Protein AF-A0A9E2X361-F1 (afdb_monomer_lite)

Secondary structure (DSSP, 8-state):
-----EEE--SSTTS---HHHHHHHHHTT-SEEEEEEE-STTTTHHHHHT--SS-HHHHHHHHHHHHHHHHHHT-EEEEEEEEET--HHHHHHHHHHHHHHHHHTT----------B--HHHHHHHHHTT---PPTTSPPP-HHHHHH-S--B----

pLDDT: mean 93.72, std 4.22, range [65.56, 98.44]

Sequence (157 aa):
MKTFPLVSATGMLGSGFRADSLDKAVSLGARVIGCDAGSTDPGPGPLATGTCMFSAAAVKRDTEIMMTRAAKGGIRRIIGSSGTSGSDAGLAWMVDIVREIAREQDLDLKLAVIHSELSREIVRQHLCEGRARALPPSAPLSDADIDAATHIVGMMG

Foldseek 3Di:
DDDAAAEEQEQAQLPDDDLVVLVVCLVVPHQEYEYENADCVVPCVCVLVVAAPHDLVSNLVSLLSRQVSCQVSVHHYYYWAFRHHQAPSRQVSNVVSNVVSCVVVVHDDDDDGDHFWDQLVVVVVCVVVVNDFDDPPDDTDDSVNSVPDSTDGDHTD

Radius of gyration: 17.84 Å; chains: 1; bounding box: 48×26×49 Å

Structure (mmCIF, N/CA/C/O backbone):
data_AF-A0A9E2X361-F1
#
_entry.id   AF-A0A9E2X361-F1
#
loop_
_atom_site.group_PDB
_atom_site.id
_atom_site.type_symbol
_atom_site.label_atom_id
_atom_site.label_alt_id
_atom_site.label_comp_id
_atom_site.label_asym_id
_atom_site.label_entity_id
_atom_site.label_seq_id
_atom_site.pdbx_PDB_ins_code
_atom_site.Cartn_x
_atom_site.Cartn_y
_atom_site.Cartn_z
_atom_site.occupancy
_atom_site.B_iso_or_equiv
_atom_site.auth_seq_id
_atom_site.auth_comp_id
_atom_site.auth_asym_id
_atom_site.auth_atom_id
_atom_site.pdbx_PDB_model_num
ATOM 1 N N . MET A 1 1 ? -32.646 -3.815 -3.778 1.00 74.12 1 MET A N 1
ATOM 2 C CA . MET A 1 1 ? -31.197 -4.092 -3.926 1.00 74.12 1 MET A CA 1
ATOM 3 C C . MET A 1 1 ? -30.525 -3.815 -2.583 1.00 74.12 1 MET A C 1
ATOM 5 O O . MET A 1 1 ? -30.878 -2.813 -1.977 1.00 74.12 1 MET A O 1
ATOM 9 N N . LYS A 1 2 ? -29.642 -4.685 -2.067 1.00 82.50 2 LYS A N 1
ATOM 10 C CA . LYS A 1 2 ? -28.881 -4.385 -0.834 1.00 82.50 2 LYS A CA 1
ATOM 11 C C . LYS A 1 2 ? -27.704 -3.470 -1.189 1.00 82.50 2 LYS A C 1
ATOM 13 O O . LYS A 1 2 ? -27.004 -3.752 -2.155 1.00 82.50 2 LYS A O 1
ATOM 18 N N . THR A 1 3 ? -27.511 -2.387 -0.443 1.00 90.88 3 THR A N 1
ATOM 19 C CA . THR A 1 3 ? -26.372 -1.474 -0.619 1.00 90.88 3 THR A CA 1
ATOM 20 C C . THR A 1 3 ? -25.112 -2.049 0.035 1.00 90.88 3 THR A C 1
ATOM 22 O O . THR A 1 3 ? -25.195 -2.810 1.002 1.00 90.88 3 THR A O 1
ATOM 25 N N . PHE A 1 4 ? -23.936 -1.690 -0.487 1.00 92.69 4 PHE A N 1
ATOM 26 C CA . PHE A 1 4 ? -22.637 -2.049 0.090 1.00 92.69 4 PHE A CA 1
ATOM 27 C C . PHE A 1 4 ? -21.766 -0.788 0.220 1.00 92.69 4 PHE A C 1
ATOM 29 O O . PHE A 1 4 ? -20.965 -0.506 -0.667 1.00 92.69 4 PHE A O 1
ATOM 36 N N . PRO A 1 5 ? -21.971 0.032 1.268 1.00 94.62 5 PRO A N 1
ATOM 37 C CA . PRO A 1 5 ? -21.265 1.303 1.406 1.00 94.62 5 PRO A CA 1
ATOM 38 C C . PRO A 1 5 ? -19.762 1.101 1.639 1.00 94.62 5 PRO A C 1
ATOM 40 O O . PRO A 1 5 ? -19.369 0.315 2.503 1.00 94.62 5 PRO A O 1
ATOM 43 N N . LEU A 1 6 ? -18.926 1.837 0.909 1.00 95.12 6 LEU A N 1
ATOM 44 C CA . LEU A 1 6 ? -17.477 1.899 1.116 1.00 95.12 6 LEU A CA 1
ATOM 45 C C . LEU A 1 6 ? -17.074 3.328 1.481 1.00 95.12 6 LEU A C 1
ATOM 47 O O . LEU A 1 6 ? -17.745 4.282 1.088 1.00 95.12 6 LEU A O 1
ATOM 51 N N . VAL A 1 7 ? -15.965 3.473 2.198 1.00 95.69 7 VAL A N 1
ATOM 52 C CA . VAL A 1 7 ? -15.323 4.769 2.435 1.00 95.69 7 VAL A CA 1
ATOM 53 C C . VAL A 1 7 ? -13.862 4.699 2.011 1.00 95.69 7 VAL A C 1
ATOM 55 O O . VAL A 1 7 ? -13.170 3.742 2.351 1.00 95.69 7 VAL A O 1
ATOM 58 N N . SER A 1 8 ? -13.403 5.713 1.278 1.00 94.62 8 SER A N 1
ATOM 59 C CA . SER A 1 8 ? -11.976 5.960 1.074 1.00 94.62 8 SER A CA 1
ATOM 60 C C . SER A 1 8 ? -11.482 6.864 2.201 1.00 94.62 8 SER A C 1
ATOM 62 O O . SER A 1 8 ? -11.997 7.968 2.374 1.00 94.62 8 SER A O 1
ATOM 64 N N . ALA A 1 9 ? -10.550 6.372 3.015 1.00 94.56 9 ALA A N 1
ATOM 65 C CA . ALA A 1 9 ? -9.992 7.105 4.147 1.00 94.56 9 ALA A CA 1
ATOM 66 C C . ALA A 1 9 ? -9.103 8.264 3.681 1.00 94.56 9 ALA A C 1
ATOM 68 O O . ALA A 1 9 ? -9.165 9.359 4.234 1.00 94.56 9 ALA A O 1
ATOM 69 N N . THR A 1 10 ? -8.294 8.009 2.653 1.00 92.44 10 THR A N 1
ATOM 70 C CA . THR A 1 10 ? -7.421 8.983 2.001 1.00 92.44 10 THR A CA 1
ATOM 71 C C . THR A 1 10 ? -7.061 8.497 0.595 1.00 92.44 10 THR A C 1
ATOM 73 O O . THR A 1 10 ? -7.081 7.293 0.323 1.00 92.44 10 THR A O 1
ATOM 76 N N . GLY A 1 11 ? -6.744 9.444 -0.290 1.00 89.06 11 GLY A N 1
ATOM 77 C CA . GLY A 1 11 ? -6.166 9.165 -1.605 1.00 89.06 11 GLY A CA 1
ATOM 78 C C . GLY A 1 11 ? -4.660 8.904 -1.562 1.00 89.06 11 GLY A C 1
ATOM 79 O O . GLY A 1 11 ? -4.107 8.492 -2.567 1.00 89.06 11 GLY A O 1
ATOM 80 N N . MET A 1 12 ? -3.996 9.144 -0.426 1.00 89.69 12 MET A N 1
ATOM 81 C CA . MET A 1 12 ? -2.593 8.778 -0.248 1.00 89.69 12 MET A CA 1
ATOM 82 C C . MET A 1 12 ? -2.275 8.540 1.228 1.00 89.69 12 MET A C 1
ATOM 84 O O . MET A 1 12 ? -2.334 9.447 2.059 1.00 89.69 12 MET A O 1
ATOM 88 N N . LEU A 1 13 ? -1.963 7.300 1.582 1.00 93.44 13 LEU A N 1
ATOM 89 C CA . LEU A 1 13 ? -1.671 6.917 2.958 1.00 93.44 13 LEU A CA 1
ATOM 90 C C . LEU A 1 13 ? -0.423 7.643 3.483 1.00 93.44 13 LEU A C 1
ATOM 92 O O . LEU A 1 13 ? 0.639 7.583 2.868 1.00 93.44 13 LEU A O 1
ATOM 96 N N . GLY A 1 14 ? -0.548 8.315 4.629 1.00 94.50 14 GLY A N 1
ATOM 97 C CA . GLY A 1 14 ? 0.488 9.186 5.187 1.00 94.50 14 GLY A CA 1
ATOM 98 C C . GLY A 1 14 ? 0.239 10.679 4.947 1.00 94.50 14 GLY A C 1
ATOM 99 O O . GLY A 1 14 ? 0.872 11.500 5.610 1.00 94.50 14 GLY A O 1
ATOM 100 N N . SER A 1 15 ? -0.709 11.054 4.077 1.00 93.81 15 SER A N 1
ATOM 101 C CA . SER A 1 15 ? -1.114 12.457 3.897 1.00 93.81 15 SER A CA 1
ATOM 102 C C . SER A 1 15 ? -1.945 12.999 5.066 1.00 93.81 15 SER A C 1
ATOM 104 O O . SER A 1 15 ? -2.108 14.212 5.197 1.00 93.81 15 SER A O 1
ATOM 106 N N . GLY A 1 16 ? -2.499 12.116 5.903 1.00 94.31 16 GLY A N 1
ATOM 107 C CA . GLY A 1 16 ? -3.374 12.467 7.009 1.00 94.31 16 GLY A CA 1
ATOM 108 C C . GLY A 1 16 ? -4.846 12.612 6.621 1.00 94.31 16 GLY A C 1
ATOM 109 O O . GLY A 1 16 ? -5.209 13.036 5.524 1.00 94.31 16 GLY A O 1
ATOM 110 N N . PHE A 1 17 ? -5.713 12.298 7.583 1.00 95.19 17 PHE A N 1
ATOM 111 C CA . PHE A 1 17 ? -7.152 12.559 7.544 1.00 95.19 17 PHE A CA 1
ATOM 112 C C . PHE A 1 17 ? -7.712 12.710 8.970 1.00 95.19 17 PHE A C 1
ATOM 114 O O . PHE A 1 17 ? -7.045 12.431 9.973 1.00 95.19 17 PHE A O 1
ATOM 121 N N . ARG A 1 18 ? -8.959 13.182 9.085 1.00 95.62 18 ARG A N 1
ATOM 122 C CA . ARG A 1 18 ? -9.647 13.314 10.379 1.00 95.62 18 ARG A CA 1
ATOM 123 C C . ARG A 1 18 ? -10.212 11.965 10.820 1.00 95.62 18 ARG A C 1
ATOM 125 O O . ARG A 1 18 ? -11.027 11.388 10.105 1.00 95.62 18 ARG A O 1
ATOM 132 N N . ALA A 1 19 ? -9.861 11.507 12.020 1.00 95.50 19 ALA A N 1
ATOM 133 C CA . ALA A 1 19 ? -10.401 10.264 12.576 1.00 95.50 19 ALA A CA 1
ATOM 134 C C . ALA A 1 19 ? -11.940 10.271 12.654 1.00 95.50 19 ALA A C 1
ATOM 136 O O . ALA A 1 19 ? -12.570 9.293 12.253 1.00 95.50 19 ALA A O 1
ATOM 137 N N . ASP A 1 20 ? -12.533 11.407 13.041 1.00 96.31 20 ASP A N 1
ATOM 138 C CA . ASP A 1 20 ? -13.990 11.572 13.142 1.00 96.31 20 ASP A CA 1
ATOM 139 C C . ASP A 1 20 ? -14.718 11.300 11.814 1.00 96.31 20 ASP A C 1
ATOM 141 O O . ASP A 1 20 ? -15.882 10.900 11.811 1.00 96.31 20 ASP A O 1
ATOM 145 N N . SER A 1 21 ? -14.046 11.497 10.670 1.00 94.94 21 SER A N 1
ATOM 146 C CA . SER A 1 21 ? -14.618 11.188 9.356 1.00 94.94 21 SER A CA 1
ATOM 147 C C . SER A 1 21 ? -14.835 9.684 9.185 1.00 94.94 21 SER A C 1
ATOM 149 O O . SER A 1 21 ? -15.874 9.271 8.668 1.00 94.94 21 SER A O 1
ATOM 151 N N . LEU A 1 22 ? -13.897 8.853 9.659 1.00 95.19 22 LEU A N 1
ATOM 152 C CA . LEU A 1 22 ? -14.072 7.401 9.654 1.00 95.19 22 LEU A CA 1
ATOM 153 C C . LEU A 1 22 ? -15.085 6.957 10.704 1.00 95.19 22 LEU A C 1
ATOM 155 O O . LEU A 1 22 ? -15.913 6.105 10.397 1.00 95.19 22 LEU A O 1
ATOM 159 N N . ASP A 1 23 ? -15.091 7.562 11.892 1.00 94.81 23 ASP A N 1
ATOM 160 C CA . ASP A 1 23 ? -16.101 7.256 12.913 1.00 94.81 23 ASP A CA 1
ATOM 161 C C . ASP A 1 23 ? -17.518 7.537 12.377 1.00 94.81 23 ASP A C 1
ATOM 163 O O . ASP A 1 23 ? -18.433 6.717 12.514 1.00 94.81 23 ASP A O 1
ATOM 167 N N . LYS A 1 24 ? -17.689 8.652 11.652 1.00 95.75 24 LYS A N 1
ATOM 168 C CA . LYS A 1 24 ? -18.945 8.973 10.972 1.00 95.75 24 LYS A CA 1
ATOM 169 C C . LYS A 1 24 ? -19.277 7.954 9.884 1.00 95.75 24 LYS A C 1
ATOM 171 O O . LYS A 1 24 ? -20.417 7.495 9.840 1.00 95.75 24 LYS A O 1
ATOM 176 N N . ALA A 1 25 ? -18.320 7.567 9.043 1.00 94.81 25 ALA A N 1
ATOM 177 C CA . ALA A 1 25 ? -18.539 6.568 7.996 1.00 94.81 25 ALA A CA 1
ATOM 178 C C . ALA A 1 25 ? -18.974 5.210 8.572 1.00 94.81 25 ALA A C 1
ATOM 180 O O . ALA A 1 25 ? -19.927 4.605 8.079 1.00 94.81 25 ALA A O 1
ATOM 181 N N . VAL A 1 26 ? -18.342 4.767 9.663 1.00 94.00 26 VAL A N 1
ATOM 182 C CA . VAL A 1 26 ? -18.736 3.557 10.398 1.00 94.00 26 VAL A CA 1
ATOM 183 C C . VAL A 1 26 ? -20.170 3.691 10.924 1.00 94.00 26 VAL A C 1
ATOM 185 O O . VAL A 1 26 ? -20.977 2.791 10.701 1.00 94.00 26 VAL A O 1
ATOM 188 N N . SER A 1 27 ? -20.537 4.834 11.522 1.00 94.12 27 SER A N 1
ATOM 189 C CA . SER A 1 27 ? -21.911 5.084 12.002 1.00 94.12 27 SER A CA 1
ATOM 190 C C . SER A 1 27 ? -22.969 5.079 10.889 1.00 94.12 27 SER A C 1
ATOM 192 O O . SER A 1 27 ? -24.124 4.737 11.128 1.00 94.12 27 SER A O 1
ATOM 194 N N . LEU A 1 28 ? -22.573 5.443 9.665 1.00 94.25 28 LEU A N 1
ATOM 195 C CA . LEU A 1 28 ? -23.425 5.440 8.474 1.00 94.25 28 LEU A CA 1
ATOM 196 C C . LEU A 1 28 ? -23.511 4.054 7.811 1.00 94.25 28 LEU A C 1
ATOM 198 O O . LEU A 1 28 ? -24.175 3.904 6.786 1.00 94.25 28 LEU A O 1
ATOM 202 N N . GLY A 1 29 ? -22.864 3.036 8.386 1.00 93.50 29 GLY A N 1
ATOM 203 C CA . GLY A 1 29 ? -22.932 1.657 7.911 1.00 93.50 29 GLY A CA 1
ATOM 204 C C . GLY A 1 29 ? -21.900 1.305 6.841 1.00 93.50 29 GLY A C 1
ATOM 205 O O . GLY A 1 29 ? -22.170 0.426 6.017 1.00 93.50 29 GLY A O 1
ATOM 206 N N . ALA A 1 30 ? -20.731 1.961 6.830 1.00 95.81 30 ALA A N 1
ATOM 207 C CA . ALA A 1 30 ? -19.604 1.543 5.995 1.00 95.81 30 ALA A CA 1
ATOM 208 C C . ALA A 1 30 ? -19.288 0.051 6.199 1.00 95.81 30 ALA A C 1
ATOM 210 O O . ALA A 1 30 ? -19.292 -0.461 7.314 1.00 95.81 30 ALA A O 1
ATOM 211 N N . ARG A 1 31 ? -19.023 -0.657 5.100 1.00 95.62 31 ARG A N 1
ATOM 212 C CA . ARG A 1 31 ? -18.737 -2.103 5.065 1.00 95.62 31 ARG A CA 1
ATOM 213 C C . ARG A 1 31 ? -17.278 -2.397 4.748 1.00 95.62 31 ARG A C 1
ATOM 215 O O . ARG A 1 31 ? -16.802 -3.499 5.030 1.00 95.62 31 ARG A O 1
ATOM 222 N N . VAL A 1 32 ? -16.588 -1.417 4.167 1.00 96.06 32 VAL A N 1
ATOM 223 C CA . VAL A 1 32 ? -15.168 -1.452 3.817 1.00 96.06 32 VAL A CA 1
ATOM 224 C C . VAL A 1 32 ? -14.570 -0.063 4.020 1.00 96.06 32 VAL A C 1
ATOM 226 O O . VAL A 1 32 ? -15.185 0.933 3.633 1.00 96.06 32 VAL A O 1
ATOM 229 N N . ILE A 1 33 ? -13.368 -0.019 4.588 1.00 96.19 33 ILE A N 1
ATOM 230 C CA . ILE A 1 33 ? -12.499 1.161 4.608 1.00 96.19 33 ILE A CA 1
ATOM 231 C C . ILE A 1 33 ? -11.344 0.892 3.638 1.00 96.19 33 ILE A C 1
ATOM 233 O O . ILE A 1 33 ? -10.548 -0.018 3.863 1.00 96.19 33 ILE A O 1
ATOM 237 N N . GLY A 1 34 ? -11.282 1.648 2.550 1.00 95.00 34 GLY A N 1
ATOM 238 C CA . GLY A 1 34 ? -10.187 1.614 1.586 1.00 95.00 34 GLY A CA 1
ATOM 239 C C . GLY A 1 34 ? -9.243 2.798 1.773 1.00 95.00 34 GLY A C 1
ATOM 240 O O . GLY A 1 34 ? -9.648 3.833 2.298 1.00 95.00 34 GLY A O 1
ATOM 241 N N . CYS A 1 35 ? -8.008 2.678 1.314 1.00 93.38 35 CYS A N 1
ATOM 242 C CA . CYS A 1 35 ? -7.171 3.822 0.970 1.00 93.38 35 CYS A CA 1
ATOM 243 C C . CYS A 1 35 ? -6.249 3.443 -0.185 1.00 93.38 35 CYS A C 1
ATOM 245 O O . CYS A 1 35 ? -5.933 2.263 -0.352 1.00 93.38 35 CYS A O 1
ATOM 247 N N . ASP A 1 36 ? -5.788 4.443 -0.923 1.00 90.88 36 ASP A N 1
ATOM 248 C CA . ASP A 1 36 ? -4.625 4.289 -1.790 1.00 90.88 36 ASP A CA 1
ATOM 249 C C . ASP A 1 36 ? -3.363 4.698 -1.011 1.00 90.88 36 ASP A C 1
ATOM 251 O O . ASP A 1 36 ? -3.387 5.611 -0.181 1.00 90.88 36 ASP A O 1
ATOM 255 N N . ALA A 1 37 ? -2.273 3.975 -1.223 1.00 87.25 37 ALA A N 1
ATOM 256 C CA . ALA A 1 37 ? -0.939 4.236 -0.699 1.00 87.25 37 ALA A CA 1
ATOM 257 C C . ALA A 1 37 ? 0.090 4.385 -1.832 1.00 87.25 37 ALA A C 1
ATOM 259 O O . ALA A 1 37 ? 1.294 4.348 -1.565 1.00 87.25 37 ALA A O 1
ATOM 260 N N . GLY A 1 38 ? -0.373 4.520 -3.078 1.00 88.50 38 GLY A N 1
ATOM 261 C CA . GLY A 1 38 ? 0.411 4.815 -4.269 1.00 88.50 38 GLY A CA 1
ATOM 262 C C . GLY A 1 38 ? 0.334 6.287 -4.682 1.00 88.50 38 GLY A C 1
ATOM 263 O O . GLY A 1 38 ? -0.557 7.016 -4.257 1.00 88.50 38 GLY A O 1
ATOM 264 N N . SER A 1 39 ? 1.291 6.745 -5.494 1.00 87.94 39 SER A N 1
ATOM 265 C CA . SER A 1 39 ? 1.176 8.008 -6.242 1.00 87.94 39 SER A CA 1
ATOM 266 C C . SER A 1 39 ? 2.228 8.107 -7.345 1.00 87.94 39 SER A C 1
ATOM 268 O O . SER A 1 39 ? 3.350 7.623 -7.194 1.00 87.94 39 SER A O 1
ATOM 270 N N . THR A 1 40 ? 1.880 8.794 -8.435 1.00 86.50 40 THR A N 1
ATOM 271 C CA . THR A 1 40 ? 2.815 9.200 -9.496 1.00 86.50 40 THR A CA 1
ATOM 272 C C . THR A 1 40 ? 3.370 10.613 -9.308 1.00 86.50 40 THR A C 1
ATOM 274 O O . THR A 1 40 ? 4.355 10.966 -9.952 1.00 86.50 40 THR A O 1
ATOM 277 N N . ASP A 1 41 ? 2.771 11.420 -8.429 1.00 88.06 41 ASP A N 1
ATOM 278 C CA . ASP A 1 41 ? 3.176 12.803 -8.147 1.00 88.06 41 ASP A CA 1
ATOM 279 C C . ASP A 1 41 ? 4.648 12.959 -7.708 1.00 88.06 41 ASP A C 1
ATOM 281 O O . ASP A 1 41 ? 5.293 13.902 -8.172 1.00 88.06 41 ASP A O 1
ATOM 285 N N . PRO A 1 42 ? 5.243 12.066 -6.879 1.00 88.62 42 PRO A N 1
ATOM 286 C CA . PRO A 1 42 ? 6.677 12.129 -6.560 1.00 88.62 42 PRO A CA 1
ATOM 287 C C . PRO A 1 42 ? 7.606 11.805 -7.740 1.00 88.62 42 PRO A C 1
ATOM 289 O O . PRO A 1 42 ? 8.829 11.859 -7.590 1.00 88.62 42 PRO A O 1
ATOM 292 N N . GLY A 1 43 ? 7.059 11.420 -8.894 1.00 91.06 43 GLY A N 1
ATOM 293 C CA . GLY A 1 43 ? 7.826 10.891 -10.011 1.00 91.06 43 GLY A CA 1
ATOM 294 C C . GLY A 1 43 ? 8.364 9.477 -9.742 1.00 91.06 43 GLY A C 1
ATOM 295 O O . GLY A 1 43 ? 7.902 8.783 -8.836 1.00 91.06 43 GLY A O 1
ATOM 296 N N . PRO A 1 44 ? 9.356 9.017 -10.526 1.00 90.88 44 PRO A N 1
ATOM 297 C CA . PRO A 1 44 ? 9.812 7.624 -10.497 1.00 90.88 44 PRO A CA 1
ATOM 298 C C . PRO A 1 44 ? 10.712 7.281 -9.300 1.00 90.88 44 PRO A C 1
ATOM 300 O O . PRO A 1 44 ? 11.030 6.111 -9.102 1.00 90.88 44 PRO A O 1
ATOM 303 N N . GLY A 1 45 ? 11.137 8.275 -8.509 1.00 93.62 45 GLY A N 1
ATOM 304 C CA . GLY A 1 45 ? 12.099 8.106 -7.414 1.00 93.62 45 GLY A CA 1
ATOM 305 C C . GLY A 1 45 ? 11.719 6.993 -6.430 1.00 93.62 45 GLY A C 1
ATOM 306 O O . GLY A 1 45 ? 12.488 6.044 -6.307 1.00 93.62 45 GLY A O 1
ATOM 307 N N . PRO A 1 46 ? 10.528 7.040 -5.799 1.00 93.25 46 PRO A N 1
ATOM 308 C CA . PRO A 1 46 ? 10.060 6.005 -4.871 1.00 93.25 46 PRO A CA 1
ATOM 309 C C . PRO A 1 46 ? 10.052 4.581 -5.431 1.00 93.25 46 PRO A C 1
ATOM 311 O O . PRO A 1 46 ? 10.297 3.625 -4.696 1.00 93.25 46 PRO A O 1
ATOM 314 N N . LEU A 1 47 ? 9.759 4.418 -6.726 1.00 93.88 47 LEU A N 1
ATOM 315 C CA . LEU A 1 47 ? 9.828 3.113 -7.381 1.00 93.88 47 LEU A CA 1
ATOM 316 C C . LEU A 1 47 ? 11.281 2.684 -7.570 1.00 93.88 47 LEU A C 1
ATOM 318 O O . LEU A 1 47 ? 11.618 1.557 -7.244 1.00 93.88 47 LEU A O 1
ATOM 322 N N . ALA A 1 48 ? 12.145 3.586 -8.038 1.00 93.25 48 ALA A N 1
ATOM 323 C CA . ALA A 1 48 ? 13.552 3.291 -8.285 1.00 93.25 48 ALA A CA 1
ATOM 324 C C . ALA A 1 48 ? 14.348 2.965 -7.008 1.00 93.25 48 ALA A C 1
ATOM 326 O O . ALA A 1 48 ? 15.311 2.206 -7.078 1.00 93.25 48 ALA A O 1
ATOM 327 N N . THR A 1 49 ? 13.977 3.542 -5.862 1.00 93.31 49 THR A N 1
ATOM 328 C CA . THR A 1 49 ? 14.678 3.352 -4.580 1.00 93.31 49 THR A CA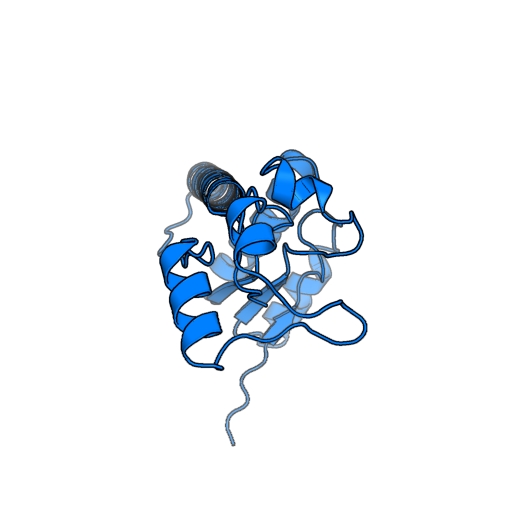 1
ATOM 329 C C . THR A 1 49 ? 13.970 2.395 -3.623 1.00 93.31 49 THR A C 1
ATOM 331 O O . THR A 1 49 ? 14.540 2.057 -2.587 1.00 93.31 49 THR A O 1
ATOM 334 N N . GLY A 1 50 ? 12.730 1.990 -3.918 1.00 90.69 50 GLY A N 1
ATOM 335 C CA . GLY A 1 50 ? 11.911 1.182 -3.010 1.00 90.69 50 GLY A CA 1
ATOM 336 C C . GLY A 1 50 ? 11.540 1.902 -1.706 1.00 90.69 50 GLY A C 1
ATOM 337 O O . GLY A 1 50 ? 11.296 1.252 -0.691 1.00 90.69 50 GLY A O 1
ATOM 338 N N . THR A 1 51 ? 11.527 3.240 -1.696 1.00 92.31 51 THR A N 1
ATOM 339 C CA . THR A 1 51 ? 11.256 4.046 -0.493 1.00 92.31 51 THR A CA 1
ATOM 340 C C . THR A 1 51 ? 9.921 4.769 -0.583 1.00 92.31 51 THR A C 1
ATOM 342 O O . THR A 1 51 ? 9.614 5.373 -1.606 1.00 92.31 51 THR A O 1
ATOM 345 N N . CYS A 1 52 ? 9.172 4.807 0.519 1.00 93.56 52 CYS A N 1
ATOM 346 C CA . CYS A 1 52 ? 7.942 5.591 0.612 1.00 93.56 52 CYS A CA 1
ATOM 347 C C . CYS A 1 52 ? 8.226 7.105 0.590 1.00 93.56 52 CYS A C 1
ATOM 349 O O . CYS A 1 52 ? 9.208 7.569 1.171 1.00 93.56 52 CYS A O 1
ATOM 351 N N . MET A 1 53 ? 7.335 7.880 -0.032 1.00 93.62 53 MET A N 1
ATOM 352 C CA . MET A 1 53 ? 7.366 9.348 -0.015 1.00 93.62 53 MET A CA 1
ATOM 353 C C . MET A 1 53 ? 7.091 9.924 1.381 1.00 93.62 53 MET A C 1
ATOM 355 O O . MET A 1 53 ? 7.629 10.971 1.740 1.00 93.62 53 MET A O 1
ATOM 359 N N . PHE A 1 54 ? 6.256 9.248 2.175 1.00 95.00 54 PHE A N 1
ATOM 360 C CA . PHE A 1 54 ? 5.908 9.664 3.532 1.00 95.00 54 PHE A CA 1
ATOM 361 C C . PHE A 1 54 ? 6.722 8.924 4.592 1.00 95.00 54 PHE A C 1
ATOM 363 O O . PHE A 1 54 ? 7.170 7.793 4.402 1.00 95.00 54 PHE A O 1
ATOM 370 N N . SER A 1 55 ? 6.871 9.558 5.756 1.00 95.69 55 SER A N 1
ATOM 371 C CA . SER A 1 55 ? 7.549 8.948 6.897 1.00 95.69 55 SER A CA 1
ATOM 372 C C . SER A 1 55 ? 6.765 7.755 7.451 1.00 95.69 55 SER A C 1
ATOM 374 O O . SER A 1 55 ? 5.531 7.732 7.430 1.00 95.69 55 SER A O 1
ATOM 376 N N . ALA A 1 56 ? 7.484 6.795 8.040 1.00 96.56 56 ALA A N 1
ATOM 377 C CA . ALA A 1 56 ? 6.871 5.654 8.720 1.00 96.56 56 ALA A CA 1
ATOM 378 C C . ALA A 1 56 ? 5.866 6.092 9.796 1.00 96.56 56 ALA A C 1
ATOM 380 O O . ALA A 1 56 ? 4.797 5.507 9.905 1.00 96.56 56 ALA A O 1
ATOM 381 N N . ALA A 1 57 ? 6.161 7.164 10.540 1.00 98.12 57 ALA A N 1
ATOM 382 C CA . ALA A 1 57 ? 5.261 7.691 11.565 1.00 98.12 57 ALA A CA 1
ATOM 383 C C . ALA A 1 57 ? 3.928 8.200 10.986 1.00 98.12 57 ALA A C 1
ATOM 385 O O . ALA A 1 57 ? 2.873 7.945 11.568 1.00 98.12 57 ALA A O 1
ATOM 386 N N . ALA A 1 58 ? 3.958 8.891 9.842 1.00 97.38 58 ALA A N 1
ATOM 387 C CA . ALA A 1 58 ? 2.746 9.389 9.194 1.00 97.38 58 ALA A CA 1
ATOM 388 C C . ALA A 1 58 ? 1.889 8.237 8.650 1.00 97.38 58 ALA A C 1
ATOM 390 O O . ALA A 1 58 ? 0.692 8.165 8.928 1.00 97.38 58 ALA A O 1
ATOM 391 N N . VAL A 1 59 ? 2.519 7.287 7.952 1.00 97.50 59 VAL A N 1
ATOM 392 C CA . VAL A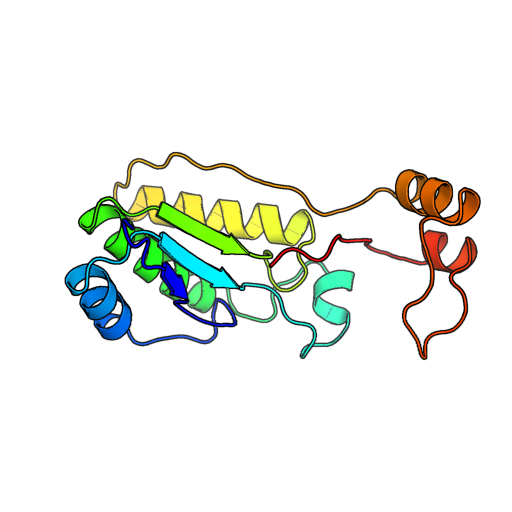 1 59 ? 1.843 6.092 7.429 1.00 97.50 59 VAL A CA 1
ATOM 393 C C . VAL A 1 59 ? 1.281 5.229 8.561 1.00 97.50 59 VAL A C 1
ATOM 395 O O . VAL A 1 59 ? 0.130 4.795 8.487 1.00 97.50 59 VAL A O 1
ATOM 398 N N . LYS A 1 60 ? 2.050 5.018 9.637 1.00 98.12 60 LYS A N 1
ATOM 399 C CA . LYS A 1 60 ? 1.622 4.255 10.816 1.00 98.12 60 LYS A CA 1
ATOM 400 C C . LYS A 1 60 ? 0.407 4.893 11.480 1.00 98.12 60 LYS A C 1
ATOM 402 O O . LYS A 1 60 ? -0.561 4.185 11.729 1.00 98.12 60 LYS A O 1
ATOM 407 N N . ARG A 1 61 ? 0.412 6.213 11.700 1.00 97.81 61 ARG A N 1
ATOM 408 C CA . ARG A 1 61 ? -0.732 6.949 12.266 1.00 97.81 61 ARG A CA 1
ATOM 409 C C . ARG A 1 61 ? -2.010 6.704 11.459 1.00 97.81 61 ARG A C 1
ATOM 411 O O . ARG A 1 61 ? -3.040 6.342 12.025 1.00 97.81 61 ARG A O 1
ATOM 418 N N . ASP A 1 62 ? -1.954 6.908 10.148 1.00 97.56 62 ASP A N 1
ATOM 419 C CA . ASP A 1 62 ? -3.125 6.763 9.280 1.00 97.56 62 ASP A CA 1
ATOM 420 C C . ASP A 1 62 ? -3.623 5.308 9.251 1.00 97.56 62 ASP A C 1
ATOM 422 O O . ASP A 1 62 ? -4.821 5.043 9.407 1.00 97.56 62 ASP A O 1
ATOM 426 N N . THR A 1 63 ? -2.690 4.358 9.148 1.00 97.31 63 THR A N 1
ATOM 427 C CA . THR A 1 63 ? -2.971 2.916 9.175 1.00 97.31 63 THR A CA 1
ATOM 428 C C . THR A 1 63 ? -3.597 2.500 10.505 1.00 97.31 63 THR A C 1
ATOM 430 O O . THR A 1 63 ? -4.597 1.786 10.521 1.00 97.31 63 THR A O 1
ATOM 433 N N . GLU A 1 64 ? -3.073 2.981 11.631 1.00 97.88 64 GLU A N 1
ATOM 434 C CA . GLU A 1 64 ? -3.579 2.690 12.974 1.00 97.88 64 GLU A CA 1
ATOM 435 C C . GLU A 1 64 ? -5.014 3.183 13.144 1.00 97.88 64 GLU A C 1
ATOM 437 O O . GLU A 1 64 ? -5.874 2.461 13.665 1.00 97.88 64 GLU A O 1
ATOM 442 N N . ILE A 1 65 ? -5.313 4.383 12.642 1.00 97.25 65 ILE A N 1
ATOM 443 C CA . ILE A 1 65 ? -6.674 4.910 12.651 1.00 97.25 65 ILE A CA 1
ATOM 444 C C . ILE A 1 65 ? -7.596 3.978 11.855 1.00 97.25 65 ILE A C 1
ATOM 446 O O . ILE A 1 65 ? -8.603 3.511 12.391 1.00 97.25 65 ILE A O 1
ATOM 450 N N . MET A 1 66 ? -7.241 3.621 10.620 1.00 96.69 66 MET A N 1
ATOM 451 C CA . MET A 1 66 ? -8.044 2.691 9.815 1.00 96.69 66 MET A CA 1
ATOM 452 C C . MET A 1 66 ? -8.225 1.328 10.500 1.00 96.69 66 MET A C 1
ATOM 454 O O . MET A 1 66 ? -9.336 0.793 10.533 1.00 96.69 66 MET A O 1
ATOM 458 N N . MET A 1 67 ? -7.155 0.764 11.067 1.00 96.44 67 MET A N 1
ATOM 459 C CA . MET A 1 67 ? -7.161 -0.551 11.708 1.00 96.44 67 MET A CA 1
ATOM 460 C C . MET A 1 67 ? -8.066 -0.593 12.937 1.00 96.44 67 MET A C 1
ATOM 462 O O . MET A 1 67 ? -8.926 -1.470 13.028 1.00 96.44 67 MET A O 1
ATOM 466 N N . THR A 1 68 ? -7.927 0.377 13.837 1.00 95.69 68 THR A N 1
ATOM 467 C CA . THR A 1 68 ? -8.711 0.436 15.077 1.00 95.69 68 THR A CA 1
ATOM 468 C C . THR A 1 68 ? -10.198 0.690 14.819 1.00 95.69 68 THR A C 1
ATOM 470 O O . THR A 1 68 ? -11.047 0.073 15.465 1.00 95.69 68 THR A O 1
ATOM 473 N N . ARG A 1 69 ? -10.558 1.545 13.849 1.00 94.44 69 ARG A N 1
ATOM 474 C CA . ARG A 1 69 ? -11.975 1.832 13.538 1.00 94.44 69 ARG A CA 1
ATOM 475 C C . ARG A 1 69 ? -12.639 0.668 12.818 1.00 94.44 69 ARG A C 1
ATOM 477 O O . ARG A 1 69 ? -13.774 0.317 13.136 1.00 94.44 69 ARG A O 1
ATOM 484 N N . ALA A 1 70 ? -11.923 0.024 11.901 1.00 94.12 70 ALA A N 1
ATOM 485 C CA . ALA A 1 70 ? -12.442 -1.162 11.240 1.00 94.12 70 ALA A CA 1
ATOM 486 C C . ALA A 1 70 ? -12.661 -2.319 12.221 1.00 94.12 70 ALA A C 1
ATOM 488 O O . ALA A 1 70 ? -13.685 -2.991 12.135 1.00 94.12 70 ALA A O 1
ATOM 489 N N . ALA A 1 71 ? -11.737 -2.524 13.169 1.00 93.50 71 ALA A N 1
ATOM 490 C CA . ALA A 1 71 ? -11.879 -3.541 14.207 1.00 93.50 71 ALA A CA 1
ATOM 491 C C . ALA A 1 71 ? -13.137 -3.303 15.057 1.00 93.50 71 ALA A C 1
ATOM 493 O O . ALA A 1 71 ? -13.955 -4.208 15.196 1.00 93.50 71 ALA A O 1
ATOM 494 N N . LYS A 1 72 ? -13.356 -2.064 15.524 1.00 89.06 72 LYS A N 1
ATOM 495 C CA . LYS A 1 72 ? -14.564 -1.684 16.282 1.00 89.06 72 LYS A CA 1
ATOM 496 C C . LYS A 1 72 ? -15.862 -1.912 15.502 1.00 89.06 72 LYS A C 1
ATOM 498 O O . LYS A 1 72 ? -16.860 -2.313 16.088 1.00 89.06 72 LYS A O 1
ATOM 503 N N . GLY A 1 73 ? -15.856 -1.649 14.195 1.00 87.25 73 GLY A N 1
ATOM 504 C CA . GLY A 1 73 ? -17.033 -1.813 13.338 1.00 87.25 73 GLY A CA 1
ATOM 505 C C . GLY A 1 73 ? -17.237 -3.223 12.772 1.00 87.25 73 GLY A C 1
ATOM 506 O O . GLY A 1 73 ? -18.243 -3.455 12.107 1.00 87.25 73 GLY A O 1
ATOM 507 N N . GLY A 1 74 ? -16.295 -4.155 12.966 1.00 91.00 74 GLY A N 1
ATOM 508 C CA . GLY A 1 74 ? -16.308 -5.448 12.266 1.00 91.00 74 GLY A CA 1
ATOM 509 C C . GLY A 1 74 ? -16.180 -5.307 10.740 1.00 91.00 74 GLY A C 1
ATOM 510 O O . GLY A 1 74 ? -16.753 -6.090 9.980 1.00 91.00 74 GLY A O 1
ATOM 511 N N . ILE A 1 75 ? -15.463 -4.277 10.285 1.00 93.38 75 ILE A N 1
ATOM 512 C CA . ILE A 1 75 ? -15.381 -3.832 8.889 1.00 93.38 75 ILE A CA 1
ATOM 513 C C . ILE A 1 75 ? -14.085 -4.323 8.230 1.00 93.38 75 ILE A C 1
ATOM 515 O O . ILE A 1 75 ? -13.037 -4.461 8.864 1.00 93.38 75 ILE A O 1
ATOM 519 N N . ARG A 1 76 ? -14.141 -4.600 6.921 1.00 92.81 76 ARG A N 1
ATOM 520 C CA . ARG A 1 76 ? -12.956 -4.976 6.133 1.00 92.81 76 ARG A CA 1
ATOM 521 C C . ARG A 1 76 ? -12.126 -3.742 5.774 1.00 92.81 76 ARG A C 1
ATOM 523 O O . ARG A 1 76 ? -12.662 -2.648 5.627 1.00 92.81 76 ARG A O 1
ATOM 530 N N . ARG A 1 77 ? -10.821 -3.935 5.602 1.00 94.38 77 ARG A N 1
ATOM 531 C CA . ARG A 1 77 ? -9.879 -2.888 5.190 1.00 94.38 77 ARG A CA 1
ATOM 532 C C . ARG A 1 77 ? -9.151 -3.312 3.933 1.00 94.38 77 AR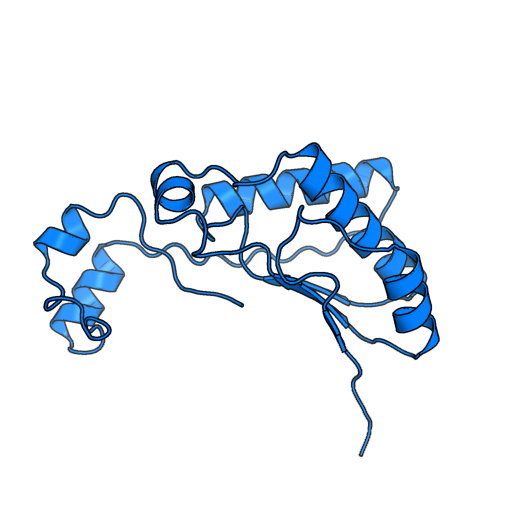G A C 1
ATOM 534 O O . ARG A 1 77 ? -8.850 -4.497 3.802 1.00 94.38 77 ARG A O 1
ATOM 541 N N . ILE A 1 78 ? -8.862 -2.355 3.062 1.00 95.06 78 ILE A N 1
ATOM 542 C CA . ILE A 1 78 ? -8.043 -2.552 1.867 1.00 95.06 78 ILE A CA 1
ATOM 543 C C . ILE A 1 78 ? -7.077 -1.373 1.772 1.00 95.06 78 ILE A C 1
ATOM 545 O O . ILE A 1 78 ? -7.499 -0.225 1.883 1.00 95.06 78 ILE A O 1
ATOM 549 N N . ILE A 1 79 ? -5.796 -1.668 1.589 1.00 93.88 79 ILE A N 1
ATOM 550 C CA . ILE A 1 79 ? -4.769 -0.681 1.258 1.00 93.88 79 ILE A CA 1
ATOM 551 C C . ILE A 1 79 ? -4.327 -1.028 -0.165 1.00 93.88 79 ILE A C 1
ATOM 553 O O . ILE A 1 79 ? -3.809 -2.122 -0.386 1.00 93.88 79 ILE A O 1
ATOM 557 N N . GLY A 1 80 ? -4.655 -0.161 -1.122 1.00 90.12 80 GLY A N 1
ATOM 558 C CA . GLY A 1 80 ? -4.229 -0.258 -2.519 1.00 90.12 80 GLY A CA 1
ATOM 559 C C . GLY A 1 80 ? -2.859 0.383 -2.696 1.00 90.12 80 GLY A C 1
ATOM 560 O O . GLY A 1 80 ? -2.559 1.352 -2.003 1.00 90.12 80 GLY A O 1
ATOM 561 N N . SER A 1 81 ? -2.023 -0.184 -3.572 1.00 84.12 81 SER A N 1
ATOM 562 C CA . SER A 1 81 ? -0.583 0.110 -3.651 1.00 84.12 81 SER A CA 1
ATOM 563 C C . SER A 1 81 ? 0.125 0.030 -2.280 1.00 84.12 81 SER A C 1
ATOM 565 O O . SER A 1 81 ? -0.481 -0.133 -1.223 1.00 84.12 81 SER A O 1
ATOM 567 N N . SER A 1 82 ? 1.454 0.018 -2.234 1.00 89.62 82 SER A N 1
ATOM 568 C CA . SER A 1 82 ? 2.175 -0.040 -0.952 1.00 89.62 82 SER A CA 1
ATOM 569 C C . SER A 1 82 ? 3.507 0.675 -1.046 1.00 89.62 82 SER A C 1
ATOM 571 O O . SER A 1 82 ? 4.225 0.533 -2.033 1.00 89.62 82 SER A O 1
ATOM 573 N N . GLY A 1 83 ? 3.818 1.479 -0.027 1.00 89.75 83 GLY A N 1
ATOM 574 C CA . GLY A 1 83 ? 5.063 2.241 0.024 1.00 89.75 83 GLY A CA 1
ATOM 575 C C . GLY A 1 83 ? 5.234 3.218 -1.143 1.00 89.75 83 GLY A C 1
ATOM 576 O O . GLY A 1 83 ? 6.339 3.348 -1.653 1.00 89.75 83 GLY A O 1
ATOM 577 N N . THR A 1 84 ? 4.162 3.894 -1.584 1.00 92.00 84 THR A N 1
ATOM 578 C CA . THR A 1 84 ? 4.125 4.837 -2.727 1.00 92.00 84 THR A CA 1
ATOM 579 C C . THR A 1 84 ? 4.216 4.201 -4.115 1.00 92.00 84 THR A C 1
ATOM 581 O O . THR A 1 84 ? 3.544 4.670 -5.029 1.00 92.00 84 THR A O 1
ATOM 584 N N . SER A 1 85 ? 5.017 3.153 -4.295 1.00 92.00 85 SER A N 1
ATOM 585 C CA . SER A 1 85 ? 5.335 2.621 -5.626 1.00 92.00 85 SER A CA 1
ATOM 586 C C . SER A 1 85 ? 4.739 1.251 -5.943 1.00 92.00 85 SER A C 1
ATOM 588 O O . SER A 1 85 ? 4.718 0.870 -7.105 1.00 92.00 85 SER A O 1
ATOM 590 N N . GLY A 1 86 ? 4.268 0.498 -4.944 1.00 92.19 86 GLY A N 1
ATOM 591 C CA . GLY A 1 86 ? 3.740 -0.858 -5.154 1.00 92.19 86 GLY A CA 1
ATOM 592 C C . GLY A 1 86 ? 4.809 -1.937 -5.364 1.00 92.19 86 GLY A C 1
ATOM 593 O O . GLY A 1 86 ? 4.451 -3.085 -5.627 1.00 92.19 86 GLY A O 1
ATOM 594 N N . SER A 1 87 ? 6.092 -1.586 -5.216 1.00 94.38 87 SER A N 1
ATOM 595 C CA . SER A 1 87 ? 7.205 -2.547 -5.198 1.00 94.38 87 SER A CA 1
ATOM 596 C C . SER A 1 87 ? 7.073 -3.552 -4.052 1.00 94.38 87 SER A C 1
ATOM 598 O O . SER A 1 87 ? 6.454 -3.270 -3.020 1.00 94.38 87 SER A O 1
ATOM 600 N N . ASP A 1 88 ? 7.722 -4.703 -4.190 1.00 95.56 88 ASP A N 1
ATOM 601 C CA . ASP A 1 88 ? 7.780 -5.735 -3.157 1.00 95.56 88 ASP A CA 1
ATOM 602 C C . ASP A 1 88 ? 8.434 -5.214 -1.870 1.00 95.56 88 ASP A C 1
ATOM 604 O O . ASP A 1 88 ? 7.995 -5.552 -0.768 1.00 95.56 88 ASP A O 1
ATOM 608 N N . ALA A 1 89 ? 9.429 -4.328 -1.990 1.00 94.88 89 ALA A N 1
ATOM 609 C CA . ALA A 1 89 ? 10.042 -3.649 -0.849 1.00 94.88 89 ALA A CA 1
ATOM 610 C C . ALA A 1 89 ? 9.036 -2.743 -0.116 1.00 94.88 89 ALA A C 1
ATOM 612 O O . ALA A 1 89 ? 8.913 -2.809 1.110 1.00 94.88 89 ALA A O 1
ATOM 613 N N . GLY A 1 90 ? 8.267 -1.941 -0.863 1.00 94.31 90 GLY A N 1
ATOM 614 C CA . GLY A 1 90 ? 7.207 -1.100 -0.305 1.00 94.31 90 GLY A CA 1
ATOM 615 C C . GLY A 1 90 ? 6.085 -1.916 0.345 1.00 94.31 90 GLY A C 1
ATOM 616 O O . GLY A 1 90 ? 5.569 -1.532 1.397 1.00 94.31 90 GLY A O 1
ATOM 617 N N . LEU A 1 91 ? 5.735 -3.063 -0.242 1.00 95.38 91 LEU A N 1
ATOM 618 C CA . LEU A 1 91 ? 4.753 -4.000 0.300 1.00 95.38 91 LEU A CA 1
ATOM 619 C C . LEU A 1 91 ? 5.229 -4.646 1.603 1.00 95.38 91 LEU A C 1
ATOM 621 O O . LEU A 1 91 ? 4.489 -4.642 2.586 1.00 95.38 91 LEU A O 1
ATOM 625 N N . ALA A 1 92 ? 6.465 -5.147 1.642 1.00 96.62 92 ALA A N 1
ATOM 626 C CA . ALA A 1 92 ? 7.060 -5.709 2.852 1.00 96.62 92 ALA A CA 1
ATOM 627 C C . ALA A 1 92 ? 7.096 -4.674 3.989 1.00 96.62 92 ALA A C 1
ATOM 629 O O . ALA A 1 92 ? 6.651 -4.957 5.101 1.00 96.62 92 ALA A O 1
ATOM 630 N N . TRP A 1 93 ? 7.514 -3.444 3.680 1.00 96.38 93 TRP A N 1
ATOM 631 C CA . TRP A 1 93 ? 7.533 -2.335 4.632 1.00 96.38 93 TRP A CA 1
ATOM 632 C C . TRP A 1 93 ? 6.139 -2.004 5.194 1.00 96.38 93 TRP A C 1
ATOM 634 O O . TRP A 1 93 ? 5.974 -1.839 6.404 1.00 96.38 93 TRP A O 1
ATOM 644 N N . MET A 1 94 ? 5.109 -1.969 4.342 1.00 96.25 94 MET A N 1
ATOM 645 C CA . MET A 1 94 ? 3.723 -1.775 4.787 1.00 96.25 94 MET A CA 1
ATOM 646 C C . MET A 1 94 ? 3.224 -2.920 5.675 1.00 96.25 94 MET A C 1
ATOM 648 O O . MET A 1 94 ? 2.526 -2.677 6.663 1.00 96.25 94 MET A O 1
ATOM 652 N N . VAL A 1 95 ? 3.578 -4.168 5.351 1.00 97.12 95 VAL A N 1
ATOM 653 C CA . VAL A 1 95 ? 3.224 -5.344 6.160 1.00 97.12 95 VAL A CA 1
ATOM 654 C C . VAL A 1 95 ? 3.838 -5.256 7.556 1.00 97.12 95 VAL A C 1
ATOM 656 O O . VAL A 1 95 ? 3.156 -5.580 8.532 1.00 97.12 95 VAL A O 1
ATOM 659 N N . ASP A 1 96 ? 5.079 -4.787 7.672 1.00 97.94 96 ASP A N 1
ATOM 660 C CA . ASP A 1 96 ? 5.740 -4.608 8.966 1.00 97.94 96 ASP A CA 1
ATOM 661 C C . ASP A 1 96 ? 5.028 -3.558 9.826 1.00 97.94 96 ASP A C 1
ATOM 663 O O . ASP A 1 96 ? 4.719 -3.840 10.986 1.00 97.94 96 ASP A O 1
ATOM 667 N N . ILE A 1 97 ? 4.645 -2.415 9.245 1.00 97.94 97 ILE A N 1
ATOM 668 C CA . ILE A 1 97 ? 3.841 -1.386 9.930 1.00 97.94 97 ILE A CA 1
ATOM 669 C C . ILE A 1 97 ? 2.501 -1.961 10.407 1.00 97.94 97 ILE A C 1
ATOM 671 O O . ILE A 1 97 ? 2.099 -1.760 11.555 1.00 97.94 97 ILE A O 1
ATOM 675 N N . VAL A 1 98 ? 1.801 -2.707 9.549 1.00 97.62 98 VAL A N 1
ATOM 676 C CA . VAL A 1 98 ? 0.511 -3.327 9.893 1.00 97.62 98 VAL A CA 1
ATOM 677 C C . VAL A 1 98 ? 0.665 -4.328 11.041 1.00 97.62 98 VAL A C 1
ATOM 679 O O . VAL A 1 98 ? -0.160 -4.353 11.957 1.00 97.62 98 VAL A O 1
ATOM 682 N N . ARG A 1 99 ? 1.719 -5.152 11.022 1.00 98.00 99 ARG A N 1
ATOM 683 C CA . ARG A 1 99 ? 2.014 -6.112 12.096 1.00 98.00 99 ARG A CA 1
ATOM 684 C C . ARG A 1 99 ? 2.405 -5.420 13.394 1.00 98.00 99 ARG A C 1
ATOM 686 O O . ARG A 1 99 ? 2.028 -5.891 14.463 1.00 98.00 99 ARG A O 1
ATOM 693 N N . GLU A 1 100 ? 3.159 -4.329 13.319 1.00 98.44 100 GLU A N 1
ATOM 694 C CA . GLU A 1 100 ? 3.513 -3.509 14.475 1.00 98.44 100 GLU A CA 1
ATOM 695 C C . GLU A 1 100 ? 2.262 -2.953 15.157 1.00 98.44 100 GLU A C 1
ATOM 697 O O . GLU A 1 100 ? 2.054 -3.221 16.338 1.00 98.44 100 GLU A O 1
ATOM 702 N N . ILE A 1 101 ? 1.372 -2.314 14.394 1.00 98.38 101 ILE A N 1
ATOM 703 C CA . ILE A 1 101 ? 0.101 -1.786 14.907 1.00 98.38 101 ILE A CA 1
ATOM 704 C C . ILE A 1 101 ? -0.764 -2.903 15.495 1.00 98.38 101 ILE A C 1
ATOM 706 O O . ILE A 1 101 ? -1.354 -2.726 16.557 1.00 98.38 101 ILE A O 1
ATOM 710 N N . ALA A 1 102 ? -0.859 -4.056 14.823 1.00 97.50 102 ALA A N 1
ATOM 711 C CA . ALA A 1 102 ? -1.662 -5.172 15.319 1.00 97.50 102 ALA A CA 1
ATOM 712 C C . ALA A 1 102 ? -1.189 -5.652 16.699 1.00 97.50 102 ALA A C 1
ATOM 714 O O . ALA A 1 102 ? -2.022 -5.926 17.558 1.00 97.50 102 ALA A O 1
ATOM 715 N N . ARG A 1 103 ? 0.131 -5.700 16.930 1.00 98.06 103 ARG A N 1
ATOM 716 C CA . ARG A 1 103 ? 0.704 -6.038 18.242 1.00 98.06 103 ARG A CA 1
ATOM 717 C C . ARG A 1 103 ? 0.449 -4.949 19.282 1.00 98.06 103 ARG A C 1
ATOM 719 O O . ARG A 1 103 ? 0.104 -5.272 20.409 1.00 98.06 103 ARG A O 1
ATOM 726 N N . GLU A 1 104 ? 0.631 -3.681 18.923 1.00 98.25 104 GLU A N 1
ATOM 727 C CA . GLU A 1 104 ? 0.461 -2.550 19.850 1.00 98.25 104 GLU A CA 1
ATOM 728 C C . GLU A 1 104 ? -0.992 -2.349 20.289 1.00 98.25 104 GLU A C 1
ATOM 730 O O . GLU A 1 104 ? -1.246 -1.966 21.428 1.00 98.25 104 GLU A O 1
ATOM 735 N N . GLN A 1 105 ? -1.938 -2.617 19.390 1.00 97.75 105 GLN A N 1
ATOM 736 C CA . GLN A 1 105 ? -3.370 -2.418 19.606 1.00 97.75 105 GLN A CA 1
ATOM 737 C C . GLN A 1 105 ? -4.112 -3.709 19.993 1.00 97.75 105 GLN A C 1
ATOM 739 O O . GLN A 1 105 ? -5.341 -3.695 20.049 1.00 97.75 105 GLN A O 1
ATOM 744 N N . ASP A 1 106 ? -3.385 -4.810 20.225 1.00 96.75 106 ASP A N 1
ATOM 745 C CA . ASP A 1 106 ? -3.927 -6.142 20.546 1.00 96.75 106 ASP A CA 1
ATOM 746 C C . ASP A 1 106 ? -5.060 -6.574 19.590 1.00 96.75 106 ASP A C 1
ATOM 748 O O . ASP A 1 106 ? -6.167 -6.944 19.984 1.00 96.75 106 ASP A O 1
ATOM 752 N N . LEU A 1 107 ? -4.807 -6.448 18.282 1.00 95.44 107 LEU A N 1
ATOM 753 C CA . LEU A 1 107 ? -5.788 -6.736 17.235 1.00 95.44 107 LEU A CA 1
ATOM 754 C C . LEU A 1 107 ? -5.556 -8.117 16.619 1.00 95.44 107 LEU A C 1
ATOM 756 O O . LEU A 1 107 ? -4.490 -8.383 16.063 1.00 95.44 107 LEU A O 1
ATOM 760 N N . ASP A 1 108 ? -6.605 -8.943 16.576 1.00 91.12 108 ASP A N 1
ATOM 761 C CA . ASP A 1 108 ? -6.606 -10.142 15.733 1.00 91.12 108 ASP A CA 1
ATOM 762 C C . ASP A 1 108 ? -6.653 -9.746 14.248 1.00 91.12 108 ASP A C 1
ATOM 764 O O . ASP A 1 108 ? -7.547 -9.022 13.783 1.00 91.12 108 ASP A O 1
ATOM 768 N N . LEU A 1 109 ? -5.660 -10.208 13.488 1.00 87.75 109 LEU A N 1
ATOM 769 C CA . LEU A 1 109 ? -5.440 -9.800 12.108 1.00 87.75 109 LEU A CA 1
ATOM 770 C C . LEU A 1 109 ? -5.399 -11.009 11.174 1.00 87.75 109 LEU A C 1
ATOM 772 O O . LEU A 1 109 ? -4.447 -11.784 11.153 1.00 87.75 109 LEU A O 1
ATOM 776 N N . LYS A 1 110 ? -6.387 -11.075 10.277 1.00 93.69 110 LYS A N 1
ATOM 777 C CA . LYS A 1 110 ? -6.302 -11.873 9.048 1.00 93.69 110 LYS A CA 1
ATOM 778 C C . LYS A 1 110 ? -5.778 -10.990 7.923 1.00 93.69 110 LYS A C 1
ATOM 780 O O . LYS A 1 110 ? -6.514 -10.134 7.429 1.00 93.69 110 LYS A O 1
ATOM 785 N N . LEU A 1 111 ? -4.518 -11.193 7.548 1.00 95.69 111 LEU A N 1
ATOM 786 C CA . LEU A 1 111 ? -3.820 -10.421 6.522 1.00 95.69 111 LEU A CA 1
ATOM 787 C C . LEU A 1 111 ? -3.663 -11.241 5.238 1.00 95.69 111 LEU A C 1
ATOM 789 O O . LEU A 1 111 ? -3.225 -12.387 5.286 1.00 95.69 111 LEU A O 1
ATOM 793 N N . ALA A 1 112 ? -3.986 -10.627 4.102 1.00 96.88 112 ALA A N 1
ATOM 794 C CA . ALA A 1 112 ? -3.616 -11.107 2.776 1.00 96.88 112 ALA A CA 1
ATOM 795 C C . ALA A 1 112 ? -2.661 -10.089 2.144 1.00 96.88 112 ALA A C 1
ATOM 797 O O . ALA A 1 112 ? -2.856 -8.885 2.304 1.00 96.88 112 ALA A O 1
ATOM 798 N N . VAL A 1 113 ? -1.640 -10.585 1.449 1.00 96.50 113 VAL A N 1
ATOM 799 C CA . VAL A 1 113 ? -0.595 -9.784 0.802 1.00 96.50 113 VAL A CA 1
ATOM 800 C C . VAL A 1 113 ? -0.627 -10.118 -0.687 1.00 96.50 113 VAL A C 1
ATOM 802 O O . VAL A 1 113 ? -0.604 -11.295 -1.045 1.00 96.50 113 VAL A O 1
ATOM 805 N N . ILE A 1 114 ? -0.750 -9.100 -1.539 1.00 95.50 114 ILE A N 1
ATOM 806 C CA . ILE A 1 114 ? -0.862 -9.249 -2.995 1.00 95.50 114 ILE A CA 1
ATOM 807 C C . ILE A 1 114 ? 0.315 -8.514 -3.626 1.00 95.50 114 ILE A C 1
ATOM 809 O O . ILE A 1 114 ? 0.433 -7.302 -3.478 1.00 95.50 114 ILE A O 1
ATOM 813 N N . HIS A 1 115 ? 1.177 -9.263 -4.306 1.00 95.38 115 HIS A N 1
ATOM 814 C CA . HIS A 1 115 ? 2.350 -8.728 -4.988 1.00 95.38 115 HIS A CA 1
ATOM 815 C C . HIS A 1 115 ? 1.973 -8.178 -6.361 1.00 95.38 115 HIS A C 1
ATOM 817 O O . HIS A 1 115 ? 1.140 -8.761 -7.059 1.00 95.38 115 HIS A O 1
ATOM 823 N N . SER A 1 116 ? 2.606 -7.068 -6.738 1.00 93.75 116 SER A N 1
ATOM 824 C CA . SER A 1 116 ? 2.413 -6.424 -8.040 1.00 93.75 116 SER A CA 1
ATOM 825 C C . SER A 1 116 ? 3.688 -6.352 -8.872 1.00 93.75 116 SER A C 1
ATOM 827 O O . SER A 1 116 ? 3.617 -6.023 -10.055 1.00 93.75 116 SER A O 1
ATOM 829 N N . GLU A 1 117 ? 4.842 -6.659 -8.279 1.00 94.75 117 GLU A N 1
ATOM 830 C CA . GLU A 1 117 ? 6.114 -6.613 -8.981 1.00 94.75 117 GLU A CA 1
ATOM 831 C C . GLU A 1 117 ? 6.208 -7.759 -9.997 1.00 94.75 117 GLU A C 1
ATOM 833 O O . GLU A 1 117 ? 5.897 -8.918 -9.712 1.00 94.75 117 GLU A O 1
ATOM 838 N N . LEU A 1 118 ? 6.571 -7.406 -11.226 1.00 95.56 118 LEU A N 1
ATOM 839 C CA . LEU A 1 118 ? 6.625 -8.294 -12.375 1.00 95.56 118 LEU A CA 1
ATOM 840 C C . LEU A 1 118 ? 8.076 -8.569 -12.739 1.00 95.56 118 LEU A C 1
ATOM 842 O O . LEU A 1 118 ? 8.913 -7.666 -12.784 1.00 95.56 118 LEU A O 1
ATOM 846 N N . SER A 1 119 ? 8.357 -9.821 -13.087 1.00 96.00 119 SER A N 1
ATOM 847 C CA . SER A 1 119 ? 9.657 -10.170 -13.641 1.00 96.00 119 SER A CA 1
ATOM 848 C C . SER A 1 119 ? 9.804 -9.611 -15.061 1.00 96.00 119 SER A C 1
ATOM 850 O O . SER A 1 119 ? 8.831 -9.494 -15.818 1.00 96.00 119 SER A O 1
ATOM 852 N N . ARG A 1 120 ? 11.042 -9.299 -15.452 1.00 96.19 120 ARG A N 1
ATOM 853 C CA . ARG A 1 120 ? 11.358 -8.832 -16.810 1.00 96.19 120 ARG A CA 1
ATOM 854 C C . ARG A 1 120 ? 10.942 -9.851 -17.865 1.00 96.19 120 ARG A C 1
ATOM 856 O O . ARG A 1 120 ? 10.498 -9.470 -18.941 1.00 96.19 120 ARG A O 1
ATOM 863 N N . GLU A 1 121 ? 11.036 -11.139 -17.549 1.00 96.75 121 GLU A N 1
ATOM 864 C CA . GLU A 1 121 ? 10.652 -12.243 -18.430 1.00 96.75 121 GLU A CA 1
ATOM 865 C C . GLU A 1 121 ? 9.156 -12.214 -18.754 1.00 96.75 121 GLU A C 1
ATOM 867 O O . GLU A 1 121 ? 8.792 -12.351 -19.920 1.00 96.75 121 GLU A O 1
ATOM 872 N N . ILE A 1 122 ? 8.298 -11.975 -17.754 1.00 96.00 122 ILE A N 1
ATOM 873 C CA . ILE A 1 122 ? 6.846 -11.849 -17.953 1.00 96.00 122 ILE A CA 1
ATOM 874 C C . ILE A 1 122 ? 6.544 -10.673 -18.887 1.00 96.00 122 ILE A C 1
ATOM 876 O O . ILE A 1 122 ? 5.764 -10.797 -19.833 1.00 96.00 122 ILE A O 1
ATOM 880 N N . VAL A 1 123 ? 7.188 -9.530 -18.649 1.00 96.50 123 VAL A N 1
ATOM 881 C CA . VAL A 1 123 ? 6.971 -8.309 -19.437 1.00 96.50 123 VAL A CA 1
ATOM 882 C C . VAL A 1 123 ? 7.473 -8.492 -20.868 1.00 96.50 123 VAL A C 1
ATOM 884 O O . VAL A 1 123 ? 6.761 -8.147 -21.812 1.00 96.50 123 VAL A O 1
ATOM 887 N N . ARG A 1 124 ? 8.649 -9.106 -21.042 1.00 96.19 124 ARG A N 1
ATOM 888 C CA . ARG A 1 124 ? 9.223 -9.440 -22.351 1.00 96.19 124 ARG A CA 1
ATOM 889 C C . ARG A 1 124 ? 8.309 -10.381 -23.126 1.00 96.19 124 ARG A C 1
ATOM 891 O O . ARG A 1 124 ? 8.005 -10.119 -24.284 1.00 96.19 124 ARG A O 1
ATOM 898 N N . GLN A 1 125 ? 7.797 -11.427 -22.477 1.00 97.00 125 GLN A N 1
ATOM 899 C CA . GLN A 1 125 ? 6.836 -12.338 -23.093 1.00 97.00 125 GLN A CA 1
ATOM 900 C C . GLN A 1 125 ? 5.581 -11.588 -23.564 1.00 97.00 125 GLN A C 1
ATOM 902 O O . GLN A 1 125 ? 5.154 -11.753 -24.706 1.00 97.00 125 GLN A O 1
ATOM 907 N N . HIS A 1 126 ? 5.009 -10.725 -22.720 1.00 96.56 126 HIS A N 1
ATOM 908 C CA . HIS A 1 126 ? 3.852 -9.916 -23.102 1.00 96.56 126 HIS A CA 1
ATOM 909 C C . HIS A 1 126 ? 4.147 -8.959 -24.259 1.00 96.56 126 HIS A C 1
ATOM 911 O O . HIS A 1 126 ? 3.272 -8.758 -25.102 1.00 96.56 126 HIS A O 1
ATOM 917 N N . LEU A 1 127 ? 5.349 -8.384 -24.328 1.00 96.12 127 LEU A N 1
ATOM 918 C CA . LEU A 1 127 ? 5.761 -7.531 -25.439 1.00 96.12 127 LEU A CA 1
ATOM 919 C C . LEU A 1 127 ? 5.879 -8.332 -26.744 1.00 96.12 127 LEU A C 1
ATOM 921 O O . LEU A 1 127 ? 5.279 -7.938 -27.744 1.00 96.12 127 LEU A O 1
ATOM 925 N N . CYS A 1 128 ? 6.555 -9.487 -26.725 1.00 96.19 128 CYS A N 1
ATOM 926 C CA . CYS A 1 128 ? 6.685 -10.367 -27.894 1.00 96.19 128 CYS A CA 1
ATOM 927 C C . CYS A 1 128 ? 5.326 -10.847 -28.428 1.00 96.19 128 CYS A C 1
ATOM 929 O O . CYS A 1 128 ? 5.136 -10.967 -29.635 1.00 96.19 128 CYS A O 1
ATOM 931 N N . GLU A 1 129 ? 4.366 -11.103 -27.538 1.00 97.38 129 GLU A N 1
ATOM 932 C CA . GLU A 1 129 ? 3.007 -11.532 -27.888 1.00 97.38 129 GLU A CA 1
ATOM 933 C C . GLU A 1 129 ? 2.079 -10.368 -28.296 1.00 97.38 129 GLU A C 1
ATOM 935 O O . GLU A 1 129 ? 0.892 -10.584 -28.545 1.00 97.38 129 GLU A O 1
ATOM 940 N N . GLY A 1 130 ? 2.571 -9.123 -28.325 1.00 95.69 130 GLY A N 1
ATOM 941 C CA . GLY A 1 130 ? 1.765 -7.937 -28.638 1.00 95.69 130 GLY A CA 1
ATOM 942 C C . GLY A 1 130 ? 0.724 -7.579 -27.567 1.00 95.69 130 GLY A C 1
ATOM 943 O O . GLY A 1 130 ? -0.213 -6.825 -27.838 1.00 95.69 130 GLY A O 1
ATOM 944 N N . ARG A 1 131 ? 0.867 -8.120 -26.350 1.00 95.94 131 ARG A N 1
ATOM 945 C CA . ARG A 1 131 ? -0.008 -7.865 -25.191 1.00 95.94 131 ARG A CA 1
ATOM 946 C C . ARG A 1 131 ? 0.455 -6.690 -24.327 1.00 95.94 131 ARG A C 1
ATOM 948 O O . ARG A 1 131 ? -0.358 -6.144 -23.587 1.00 95.94 131 ARG A O 1
ATOM 955 N N . ALA A 1 132 ? 1.717 -6.281 -24.436 1.00 93.62 132 ALA A N 1
ATOM 956 C CA . ALA A 1 132 ? 2.240 -5.052 -23.845 1.00 93.62 132 ALA A CA 1
ATOM 957 C C . ALA A 1 132 ? 2.501 -4.003 -24.933 1.00 93.62 132 ALA A C 1
ATOM 959 O O . ALA A 1 132 ? 3.005 -4.314 -26.009 1.00 93.62 132 ALA A O 1
ATOM 960 N N . ARG A 1 133 ? 2.158 -2.745 -24.647 1.00 92.44 133 ARG A N 1
ATOM 961 C CA . ARG A 1 133 ? 2.429 -1.599 -25.522 1.00 92.44 133 ARG A CA 1
ATOM 962 C C . ARG A 1 133 ? 2.657 -0.350 -24.688 1.00 92.44 133 ARG A C 1
ATOM 964 O O . ARG A 1 133 ? 2.095 -0.225 -23.601 1.00 92.44 133 ARG A O 1
ATOM 971 N N . ALA A 1 134 ? 3.440 0.577 -25.222 1.00 92.62 134 ALA A N 1
ATOM 972 C CA . ALA A 1 134 ? 3.628 1.877 -24.599 1.00 92.62 134 ALA A CA 1
ATOM 973 C C . ALA A 1 134 ? 2.295 2.632 -24.482 1.00 92.62 134 ALA A C 1
ATOM 975 O O . ALA A 1 134 ? 1.457 2.591 -25.389 1.00 92.62 134 ALA A O 1
ATOM 976 N N . LEU A 1 135 ? 2.109 3.330 -23.361 1.00 90.00 135 LEU A N 1
ATOM 977 C CA . LEU A 1 135 ? 1.009 4.272 -23.191 1.00 90.00 135 LEU A CA 1
ATOM 978 C C . LEU A 1 135 ? 1.365 5.580 -23.922 1.00 90.00 135 LEU A C 1
ATOM 980 O O . LEU A 1 135 ? 2.419 6.147 -23.631 1.00 90.00 135 LEU A O 1
ATOM 984 N N . PRO A 1 136 ? 0.530 6.092 -24.844 1.00 89.00 136 PRO A N 1
ATOM 985 C CA . PRO A 1 136 ? 0.795 7.376 -25.487 1.00 89.00 136 PRO A CA 1
ATOM 986 C C . PRO A 1 136 ? 0.917 8.514 -24.457 1.00 89.00 136 PRO A C 1
ATOM 988 O O . PRO A 1 136 ? 0.143 8.532 -23.498 1.00 89.00 136 PRO A O 1
ATOM 991 N N . PRO A 1 137 ? 1.836 9.480 -24.648 1.00 93.25 137 PRO A N 1
ATOM 992 C CA . PRO A 1 137 ? 2.656 9.718 -25.842 1.00 93.25 137 PRO A CA 1
ATOM 993 C C . PRO A 1 137 ? 4.047 9.049 -25.824 1.00 93.25 137 PRO A C 1
ATOM 995 O O . PRO A 1 137 ? 4.915 9.448 -26.598 1.00 93.25 137 PRO A O 1
ATOM 998 N N . SER A 1 138 ? 4.291 8.071 -24.948 1.00 90.69 138 SER A N 1
ATOM 999 C CA . SER A 1 138 ? 5.608 7.437 -24.814 1.00 90.69 138 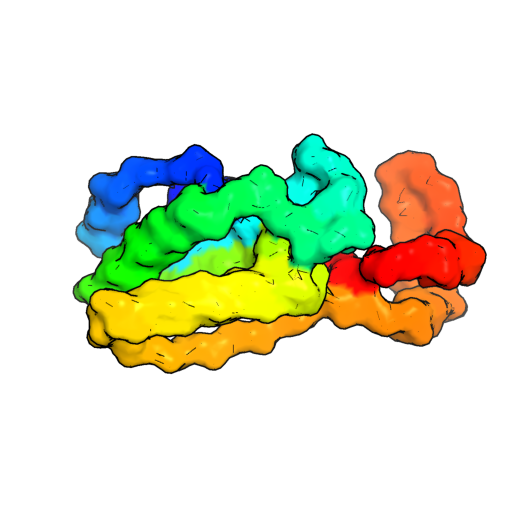SER A CA 1
ATOM 1000 C C . SER A 1 138 ? 6.055 6.711 -26.089 1.00 90.69 138 SER A C 1
ATOM 1002 O O . SER A 1 138 ? 5.236 6.206 -26.860 1.00 90.69 138 SER A O 1
ATOM 1004 N N . ALA A 1 139 ? 7.375 6.634 -26.289 1.00 92.88 139 ALA A N 1
ATOM 1005 C CA . ALA A 1 139 ? 7.975 5.843 -27.360 1.00 92.88 139 ALA A CA 1
ATOM 1006 C C . ALA A 1 139 ? 7.618 4.347 -27.218 1.00 92.88 139 ALA A C 1
ATOM 1008 O O . ALA A 1 139 ? 7.340 3.901 -26.101 1.00 92.88 139 ALA A O 1
ATOM 1009 N N . PRO A 1 140 ? 7.613 3.567 -28.318 1.00 93.50 140 PRO A N 1
ATOM 1010 C CA . PRO A 1 140 ? 7.375 2.128 -28.257 1.00 93.50 140 PRO A CA 1
ATOM 1011 C C . PRO A 1 140 ? 8.288 1.437 -27.242 1.00 93.50 140 PRO A C 1
ATOM 1013 O O . PRO A 1 140 ? 9.487 1.696 -27.219 1.00 93.50 140 PRO A O 1
ATOM 1016 N N . LEU A 1 141 ? 7.708 0.546 -26.435 1.00 94.06 141 LEU A N 1
ATOM 1017 C CA . LEU A 1 141 ? 8.444 -0.250 -25.457 1.00 94.06 141 LEU A CA 1
ATOM 1018 C C . LEU A 1 141 ? 9.383 -1.219 -26.185 1.00 94.06 141 LEU A C 1
ATOM 1020 O O . LEU A 1 141 ? 8.938 -1.950 -27.072 1.00 94.06 141 LEU A O 1
ATOM 1024 N N . SER A 1 142 ? 10.654 -1.234 -25.798 1.00 94.50 142 SER A N 1
ATOM 1025 C CA . SER A 1 142 ? 11.677 -2.140 -26.320 1.00 94.50 142 SER A CA 1
ATOM 1026 C C . SER A 1 142 ? 12.194 -3.099 -25.245 1.00 94.50 142 SER A C 1
ATOM 1028 O O . SER A 1 142 ? 12.044 -2.855 -24.048 1.00 94.50 142 SER A O 1
ATOM 1030 N N . ASP A 1 143 ? 12.866 -4.173 -25.665 1.00 95.31 143 ASP A N 1
ATOM 1031 C CA . ASP A 1 143 ? 13.557 -5.073 -24.731 1.00 95.31 143 ASP A CA 1
ATOM 1032 C C . ASP A 1 143 ? 14.633 -4.340 -23.913 1.00 95.31 143 ASP A C 1
ATOM 1034 O O . ASP A 1 143 ? 14.821 -4.638 -22.736 1.00 95.31 143 ASP A O 1
ATOM 1038 N N . ALA A 1 144 ? 15.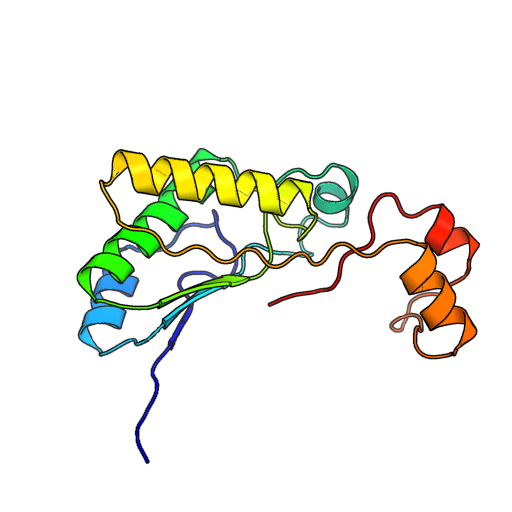286 -3.330 -24.501 1.00 95.88 144 ALA A N 1
ATOM 1039 C CA . ALA A 1 144 ? 16.280 -2.515 -23.808 1.00 95.88 144 ALA A CA 1
ATOM 1040 C C . ALA A 1 144 ? 15.666 -1.700 -22.657 1.00 95.88 144 ALA A C 1
ATOM 1042 O O . ALA A 1 144 ? 16.298 -1.557 -21.612 1.00 95.88 144 ALA A O 1
ATOM 1043 N N . ASP A 1 145 ? 14.429 -1.213 -22.810 1.00 94.75 145 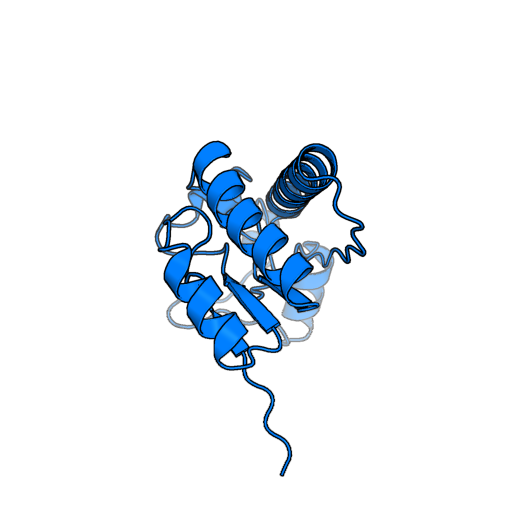ASP A N 1
ATOM 1044 C CA . ASP A 1 145 ? 13.712 -0.515 -21.734 1.00 94.75 145 ASP A CA 1
ATOM 1045 C C . ASP A 1 145 ? 13.388 -1.469 -20.576 1.00 94.75 145 ASP A C 1
ATOM 1047 O O . ASP A 1 145 ? 13.528 -1.106 -19.408 1.00 94.75 145 ASP A O 1
ATOM 1051 N N . ILE A 1 146 ? 12.994 -2.707 -20.896 1.00 95.50 146 ILE A N 1
ATOM 1052 C CA . ILE A 1 146 ? 12.720 -3.759 -19.906 1.00 95.50 146 ILE A CA 1
ATOM 1053 C C . ILE A 1 146 ? 14.001 -4.119 -19.141 1.00 95.50 146 ILE A C 1
ATOM 1055 O O . ILE A 1 146 ? 13.975 -4.253 -17.917 1.00 95.50 146 ILE A O 1
ATOM 1059 N N . ASP A 1 147 ? 15.125 -4.257 -19.846 1.00 95.62 147 ASP A N 1
ATOM 1060 C CA . ASP A 1 147 ? 16.418 -4.594 -19.245 1.00 95.62 147 ASP A CA 1
ATOM 1061 C C . ASP A 1 147 ? 16.970 -3.461 -18.369 1.00 95.62 147 ASP A C 1
ATOM 1063 O O . ASP A 1 147 ? 17.590 -3.724 -17.333 1.00 95.62 147 ASP A O 1
ATOM 1067 N N . ALA A 1 148 ? 16.718 -2.209 -18.758 1.00 94.69 148 ALA A N 1
ATOM 1068 C CA . ALA A 1 148 ? 17.125 -1.023 -18.012 1.00 94.69 148 ALA A CA 1
ATOM 1069 C C . ALA A 1 148 ? 16.249 -0.746 -16.777 1.00 94.69 148 ALA A C 1
ATOM 1071 O O . ALA A 1 148 ? 16.697 -0.056 -15.860 1.00 94.69 148 ALA A O 1
ATOM 1072 N N . ALA A 1 149 ? 15.018 -1.264 -16.727 1.00 93.56 149 ALA A N 1
ATOM 1073 C CA . ALA A 1 149 ? 14.102 -1.021 -15.619 1.00 93.56 149 ALA A CA 1
ATOM 1074 C C . ALA A 1 149 ? 14.619 -1.636 -14.307 1.00 93.56 149 ALA A C 1
ATOM 1076 O O . ALA A 1 149 ? 14.825 -2.850 -14.210 1.00 93.56 149 ALA A O 1
ATOM 1077 N N . THR A 1 150 ? 14.787 -0.808 -13.270 1.00 94.06 150 THR A N 1
ATOM 1078 C CA . THR A 1 150 ? 15.152 -1.274 -11.920 1.00 94.06 150 THR A CA 1
ATOM 1079 C C . THR A 1 150 ? 14.044 -2.130 -11.312 1.00 94.06 150 THR A C 1
ATOM 1081 O O . THR A 1 150 ? 14.317 -3.203 -10.788 1.00 94.06 150 THR A O 1
ATOM 1084 N N . HIS A 1 151 ? 12.799 -1.668 -11.437 1.00 94.88 151 HIS A N 1
ATOM 1085 C CA . HIS A 1 151 ? 11.594 -2.333 -10.952 1.00 94.88 151 HIS A CA 1
ATOM 1086 C C . HIS A 1 151 ? 10.498 -2.213 -12.009 1.00 94.88 151 HIS A C 1
ATOM 1088 O O . HIS A 1 151 ? 10.382 -1.175 -12.668 1.00 94.88 151 HIS A O 1
ATOM 1094 N N . ILE A 1 152 ? 9.677 -3.252 -12.151 1.00 95.31 152 ILE A N 1
ATOM 1095 C CA . ILE A 1 152 ? 8.480 -3.222 -12.994 1.00 95.31 152 ILE A CA 1
ATOM 1096 C C . ILE A 1 152 ? 7.308 -3.645 -12.128 1.00 95.31 152 ILE A C 1
ATOM 1098 O O . ILE A 1 152 ? 7.293 -4.752 -11.609 1.00 95.31 152 ILE A O 1
ATOM 1102 N N . VAL A 1 153 ? 6.327 -2.767 -11.967 1.00 94.44 153 VAL A N 1
ATOM 1103 C CA . VAL A 1 153 ? 5.182 -2.996 -11.083 1.00 94.44 153 VAL A CA 1
ATOM 1104 C C . VAL A 1 153 ? 3.881 -2.883 -11.858 1.00 94.44 153 VAL A C 1
ATOM 1106 O O . VAL A 1 153 ? 3.737 -2.057 -12.762 1.00 94.44 153 VAL A O 1
ATOM 1109 N N . GLY A 1 154 ? 2.920 -3.725 -11.503 1.00 91.06 154 GLY A N 1
ATOM 1110 C CA . GLY A 1 154 ? 1.538 -3.572 -11.916 1.00 91.06 154 GLY A CA 1
ATOM 1111 C C . GLY A 1 154 ? 0.867 -2.467 -11.109 1.00 91.06 154 GLY A C 1
ATOM 1112 O O . GLY A 1 154 ? 0.918 -2.463 -9.883 1.00 91.06 154 GLY A O 1
ATOM 1113 N N . MET A 1 155 ? 0.181 -1.549 -11.785 1.00 85.88 155 MET A N 1
ATOM 1114 C CA . MET A 1 155 ? -0.646 -0.555 -11.101 1.00 85.88 155 MET A CA 1
ATOM 1115 C C . MET A 1 155 ? -1.833 -1.252 -10.420 1.00 85.88 155 MET A C 1
ATOM 1117 O O . MET A 1 155 ? -2.629 -1.913 -11.090 1.00 85.88 155 MET A O 1
ATOM 1121 N N . MET A 1 156 ? -1.952 -1.104 -9.098 1.00 79.44 156 MET A N 1
ATOM 1122 C CA . MET A 1 156 ? -3.038 -1.667 -8.287 1.00 79.44 156 MET A CA 1
ATOM 1123 C C . MET A 1 156 ? -3.666 -0.573 -7.415 1.00 79.44 156 MET A C 1
ATOM 1125 O O . MET A 1 156 ? -2.981 0.010 -6.576 1.00 79.44 156 MET A O 1
ATOM 1129 N N . GLY A 1 157 ? -4.964 -0.319 -7.588 1.00 65.56 157 GLY A N 1
ATOM 1130 C CA . GLY A 1 157 ? -5.722 0.712 -6.870 1.00 65.56 157 GLY A CA 1
ATOM 1131 C C . GLY A 1 157 ? -7.188 0.715 -7.267 1.00 65.56 157 GLY A C 1
ATOM 1132 O O . GLY A 1 157 ? -7.463 0.425 -8.454 1.00 65.56 157 GLY A O 1
#